Protein AF-A0A453PLJ1-F1 (afdb_monomer_lite)

Radius of gyration: 11.84 Å; chains: 1; bounding box: 30×23×27 Å

InterPro domains:
  IPR011989 Armadillo-like helical [G3DSA:1.25.10.10] (1-99)
  IPR016024 Armadillo-type fold [SSF48371] (5-94)

Organism: Aegilops tauschii subsp. strangulata (NCBI:txid200361)

Sequence (99 aa):
MSIVQVLTLRSPEHAARAVALGYGNLAIQTMQKFPSSALTQKQACLMIRNLVVRNPENRTILLNEGVEKLIRKAKAIHGSCKAAATDALRDLGLDNYNA

Secondary structure (DSSP, 8-state):
--HHHHHHTT-HHHHHHHHHTTHHHHHHHHHHH-TT-HHHHHHHHHHHHHHHTT-HHHHHHHHHTTHHHHHHHHHHH-GGGHHHHHHHHHHTT-TTTT-

Foldseek 3Di:
DDPLLVQLAVDQPSLVVCVVVCVLVVLVVQLVVCVPDLVSLQVSLSNLLSSQQPPLVSLVVNVVVVVLVSLVSSCVNHVSNVVSSLSNCVSSPPPVSND

Structure (mmCIF, N/CA/C/O backbone):
data_AF-A0A453PLJ1-F1
#
_entry.id   AF-A0A453PLJ1-F1
#
loop_
_atom_site.group_PDB
_atom_site.id
_atom_site.type_symbol
_atom_site.label_atom_id
_atom_site.label_alt_id
_atom_site.label_comp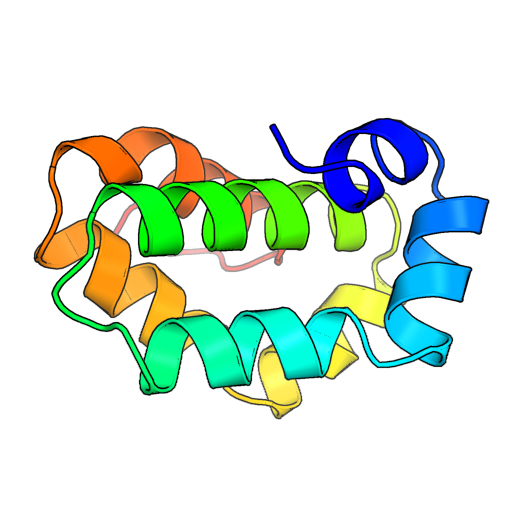_id
_atom_site.label_asym_id
_atom_site.label_entity_id
_atom_site.label_seq_id
_atom_site.pdbx_PDB_ins_code
_atom_site.Cartn_x
_atom_site.Cartn_y
_atom_site.Cartn_z
_atom_site.occupancy
_atom_site.B_iso_or_equiv
_atom_site.auth_seq_id
_atom_site.auth_comp_id
_atom_site.auth_asym_id
_atom_site.auth_atom_id
_atom_site.pdbx_PDB_model_num
ATOM 1 N N . MET A 1 1 ? 7.346 10.846 8.073 1.00 63.19 1 MET A N 1
ATOM 2 C CA . MET A 1 1 ? 7.717 10.033 6.900 1.00 63.19 1 MET A CA 1
ATOM 3 C C . MET A 1 1 ? 8.637 8.938 7.414 1.00 63.19 1 MET A C 1
ATOM 5 O O . MET A 1 1 ? 9.564 9.272 8.140 1.00 63.19 1 MET A O 1
ATOM 9 N N . SER A 1 2 ? 8.324 7.664 7.182 1.00 85.62 2 SER A N 1
ATOM 10 C CA . SER A 1 2 ? 9.159 6.534 7.609 1.00 85.62 2 SER A CA 1
ATOM 11 C C . SER A 1 2 ? 10.376 6.378 6.694 1.00 85.62 2 SER A C 1
ATOM 13 O O . SER A 1 2 ? 10.356 6.826 5.547 1.00 85.62 2 SER A O 1
ATOM 15 N N . ILE A 1 3 ? 11.423 5.701 7.175 1.00 94.25 3 ILE A N 1
ATOM 16 C CA . ILE A 1 3 ? 12.632 5.444 6.377 1.00 94.25 3 ILE A CA 1
ATOM 17 C C . ILE A 1 3 ? 12.314 4.694 5.073 1.00 94.25 3 ILE A C 1
ATOM 19 O O . ILE A 1 3 ? 12.845 5.026 4.020 1.00 94.25 3 ILE A O 1
ATOM 23 N N . VAL A 1 4 ? 11.359 3.759 5.107 1.00 94.00 4 VAL A N 1
ATOM 24 C CA . VAL A 1 4 ? 10.924 2.989 3.931 1.00 94.00 4 VAL A CA 1
ATOM 25 C C . VAL A 1 4 ? 10.303 3.897 2.873 1.00 94.00 4 VAL A C 1
ATOM 27 O O . VAL A 1 4 ? 10.580 3.742 1.688 1.00 94.00 4 VAL A O 1
ATOM 30 N N . GLN A 1 5 ? 9.496 4.882 3.276 1.00 95.25 5 GLN A N 1
ATOM 31 C CA . GLN A 1 5 ? 8.928 5.847 2.333 1.00 95.25 5 GLN A CA 1
ATOM 32 C C . GLN A 1 5 ? 10.014 6.681 1.656 1.00 95.25 5 GLN A C 1
ATOM 34 O O . GLN A 1 5 ? 9.890 6.954 0.468 1.00 95.25 5 GLN A O 1
ATOM 39 N N . VAL A 1 6 ? 11.066 7.062 2.389 1.00 96.94 6 VAL A N 1
ATOM 40 C CA . VAL A 1 6 ? 12.201 7.812 1.832 1.00 96.94 6 VAL A CA 1
ATOM 41 C C . VAL A 1 6 ? 12.953 6.956 0.814 1.00 96.94 6 VAL A C 1
ATOM 43 O O . VAL A 1 6 ? 13.167 7.403 -0.307 1.00 96.94 6 VAL A O 1
ATOM 46 N N . LEU A 1 7 ? 13.281 5.711 1.167 1.00 97.62 7 LEU A N 1
ATOM 47 C CA . LEU A 1 7 ? 14.015 4.793 0.289 1.00 97.62 7 LEU A CA 1
ATOM 48 C C . LEU A 1 7 ? 13.221 4.424 -0.974 1.00 97.62 7 LEU A C 1
ATOM 50 O O . LEU A 1 7 ? 13.789 4.273 -2.047 1.00 97.62 7 LEU A O 1
ATOM 54 N N . THR A 1 8 ? 11.901 4.293 -0.874 1.00 97.75 8 THR A N 1
ATOM 55 C CA . THR A 1 8 ? 11.047 3.894 -2.010 1.00 97.75 8 THR A CA 1
ATOM 56 C C . THR A 1 8 ? 10.589 5.073 -2.871 1.00 97.75 8 THR A C 1
ATOM 58 O O . THR A 1 8 ? 10.028 4.879 -3.952 1.00 97.75 8 THR A O 1
ATOM 61 N N . LEU A 1 9 ? 10.820 6.317 -2.442 1.00 97.31 9 LEU A N 1
ATOM 62 C CA . LEU A 1 9 ? 10.369 7.493 -3.177 1.00 97.31 9 LEU A CA 1
ATOM 63 C C . LEU A 1 9 ? 11.144 7.642 -4.489 1.00 97.31 9 LEU A C 1
ATOM 65 O O . LEU A 1 9 ? 12.335 7.930 -4.499 1.00 97.31 9 LEU A O 1
ATOM 69 N N . ARG A 1 10 ? 10.433 7.511 -5.616 1.00 96.50 10 ARG A N 1
ATOM 70 C CA . ARG A 1 10 ? 11.001 7.629 -6.974 1.00 96.50 10 ARG A CA 1
ATOM 71 C C . ARG A 1 10 ? 12.118 6.622 -7.285 1.00 96.50 10 ARG A C 1
ATOM 73 O O . ARG A 1 10 ? 12.830 6.817 -8.262 1.00 96.50 10 ARG A O 1
ATOM 80 N N . SER A 1 11 ? 12.198 5.524 -6.532 1.00 97.88 11 SER A N 1
ATOM 81 C CA . SER A 1 11 ? 13.125 4.418 -6.782 1.00 97.88 11 SER A CA 1
ATOM 82 C C . SER A 1 11 ? 12.343 3.120 -7.028 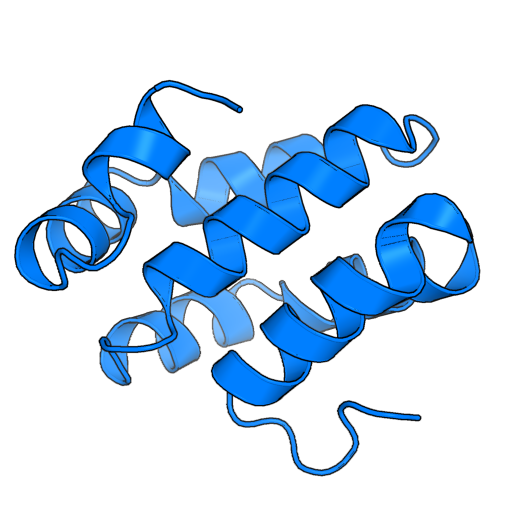1.00 97.88 11 SER A C 1
ATOM 84 O O . SER A 1 11 ? 11.961 2.452 -6.063 1.00 97.88 11 SER A O 1
ATOM 86 N N . PRO A 1 12 ? 12.060 2.755 -8.297 1.00 97.94 12 PRO A N 1
ATOM 87 C CA . PRO A 1 12 ? 11.316 1.533 -8.613 1.00 97.94 12 PRO A CA 1
ATOM 88 C C . PRO A 1 12 ? 12.055 0.263 -8.167 1.00 97.94 12 PRO A C 1
ATOM 90 O O . PRO A 1 12 ? 11.426 -0.713 -7.770 1.00 97.94 12 PRO A O 1
ATOM 93 N N . GLU A 1 13 ? 13.391 0.282 -8.160 1.00 98.44 13 GLU A N 1
ATOM 94 C CA . GLU A 1 13 ? 14.200 -0.843 -7.685 1.00 98.44 13 GLU A CA 1
ATOM 95 C C . GLU A 1 13 ? 14.047 -1.047 -6.168 1.00 98.44 13 GLU A C 1
ATOM 97 O O . GLU A 1 13 ? 13.889 -2.172 -5.693 1.00 98.44 13 GLU A O 1
ATOM 102 N N . HIS A 1 14 ? 14.053 0.039 -5.385 1.00 98.50 14 HIS A N 1
ATOM 103 C CA . HIS A 1 14 ? 13.824 -0.042 -3.940 1.00 98.50 14 HIS A CA 1
ATOM 104 C C . HIS A 1 14 ? 12.375 -0.405 -3.613 1.00 98.50 14 HIS A C 1
ATOM 106 O O . HIS A 1 14 ? 12.148 -1.161 -2.674 1.00 98.50 14 HIS A O 1
ATOM 112 N N . ALA A 1 15 ? 11.403 0.077 -4.390 1.00 98.44 15 ALA A N 1
ATOM 113 C CA . ALA A 1 15 ? 10.003 -0.310 -4.254 1.00 98.44 15 ALA A CA 1
ATOM 114 C C . ALA A 1 15 ? 9.787 -1.8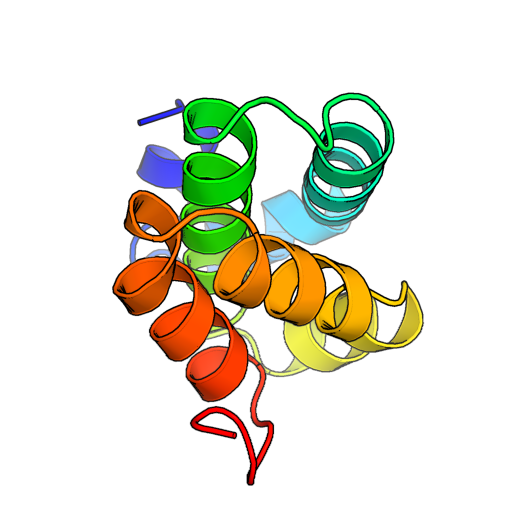11 -4.519 1.00 98.44 15 ALA A C 1
ATOM 116 O O . ALA A 1 15 ? 9.174 -2.487 -3.692 1.00 98.44 15 ALA A O 1
ATOM 117 N N . ALA A 1 16 ? 10.345 -2.352 -5.607 1.00 98.25 16 ALA A N 1
ATOM 118 C CA . ALA A 1 16 ? 10.306 -3.785 -5.904 1.00 98.25 16 ALA A CA 1
ATOM 119 C C . ALA A 1 16 ? 10.950 -4.618 -4.783 1.00 98.25 16 ALA A C 1
ATOM 121 O O . ALA A 1 16 ? 10.330 -5.548 -4.266 1.00 98.25 16 ALA A O 1
ATOM 122 N N . ARG A 1 17 ? 12.156 -4.238 -4.328 1.00 98.25 17 ARG A N 1
ATOM 123 C CA . ARG A 1 17 ? 12.819 -4.916 -3.201 1.00 98.25 17 ARG A CA 1
ATOM 124 C C . ARG A 1 17 ? 12.015 -4.823 -1.906 1.00 98.25 17 ARG A C 1
ATOM 126 O O . ARG A 1 17 ? 11.928 -5.805 -1.180 1.00 98.25 17 ARG A O 1
ATOM 133 N N . ALA A 1 18 ? 11.401 -3.680 -1.615 1.00 98.06 18 ALA A N 1
ATOM 134 C CA . ALA A 1 18 ? 10.591 -3.516 -0.415 1.00 98.06 18 ALA A CA 1
ATOM 135 C C . ALA A 1 18 ? 9.363 -4.444 -0.418 1.00 98.06 18 ALA A C 1
ATOM 137 O O . ALA A 1 18 ? 9.061 -5.054 0.606 1.00 98.06 18 ALA A O 1
ATOM 138 N N . VAL A 1 19 ? 8.679 -4.603 -1.556 1.00 98.06 19 VAL A N 1
ATOM 139 C CA . VAL A 1 19 ? 7.570 -5.566 -1.666 1.00 98.06 19 VAL A CA 1
ATOM 140 C C . VAL A 1 19 ? 8.069 -7.002 -1.511 1.00 98.06 19 VAL A C 1
ATOM 142 O O . VAL A 1 19 ? 7.495 -7.738 -0.716 1.00 98.06 19 VAL A O 1
ATOM 145 N N . ALA A 1 20 ? 9.180 -7.373 -2.157 1.00 97.31 20 ALA A N 1
ATOM 146 C CA . ALA A 1 20 ? 9.781 -8.704 -2.009 1.00 97.31 20 ALA A CA 1
ATOM 147 C C . ALA A 1 20 ? 10.200 -9.031 -0.559 1.00 97.31 20 ALA A C 1
ATOM 149 O O . ALA A 1 20 ? 10.171 -10.187 -0.150 1.00 97.31 20 ALA A O 1
ATOM 150 N N . LEU A 1 21 ? 10.559 -8.013 0.230 1.00 97.25 21 LEU A N 1
ATOM 151 C CA . LEU A 1 21 ? 10.890 -8.128 1.655 1.00 97.25 21 LEU A CA 1
ATOM 152 C C . LEU A 1 21 ? 9.661 -8.063 2.586 1.00 97.25 21 LEU A C 1
ATO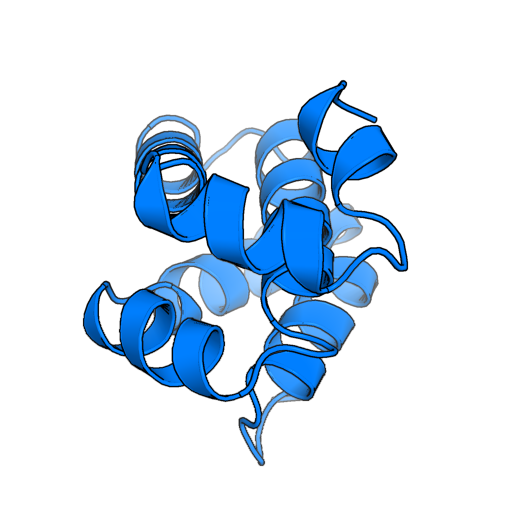M 154 O O . LEU A 1 21 ? 9.819 -8.073 3.805 1.00 97.25 21 LEU A O 1
ATOM 158 N N . GLY A 1 22 ? 8.442 -7.968 2.046 1.00 96.81 22 GLY A N 1
ATOM 159 C CA . GLY A 1 22 ? 7.201 -7.984 2.827 1.00 96.81 22 GLY A CA 1
ATOM 160 C C . GLY A 1 22 ? 6.767 -6.632 3.405 1.00 96.81 22 GLY A C 1
ATOM 161 O O . GLY A 1 22 ? 5.860 -6.578 4.239 1.00 96.81 22 GLY A O 1
ATOM 162 N N . TYR A 1 23 ? 7.349 -5.505 2.970 1.00 97.06 23 TYR A N 1
ATOM 163 C CA . TYR A 1 23 ? 6.906 -4.180 3.439 1.00 97.06 23 TYR A CA 1
ATOM 164 C C . TYR A 1 23 ? 5.475 -3.838 2.997 1.00 97.06 23 TYR A C 1
ATOM 166 O O . TYR A 1 23 ? 4.794 -3.066 3.676 1.00 97.06 23 TYR A O 1
ATOM 174 N N . GLY A 1 24 ? 4.999 -4.432 1.899 1.00 96.44 24 GLY A N 1
ATOM 175 C CA . GLY A 1 24 ? 3.598 -4.374 1.481 1.00 96.44 24 GLY A CA 1
ATOM 176 C C . GLY A 1 24 ? 2.655 -4.982 2.521 1.00 96.44 24 GLY A C 1
ATOM 177 O O . GLY A 1 24 ? 1.774 -4.294 3.044 1.00 96.44 24 GLY A O 1
ATOM 178 N N . ASN A 1 25 ? 2.922 -6.234 2.905 1.00 96.12 25 ASN A N 1
ATOM 179 C CA . ASN A 1 25 ? 2.190 -6.946 3.954 1.00 96.12 25 ASN A CA 1
ATOM 180 C C . ASN A 1 25 ? 2.244 -6.196 5.288 1.00 96.12 25 ASN A C 1
ATOM 182 O O . ASN A 1 25 ? 1.229 -6.073 5.975 1.00 96.12 25 ASN A O 1
ATOM 186 N N . LEU A 1 26 ? 3.410 -5.645 5.643 1.00 96.25 26 LEU A N 1
ATOM 187 C CA . LEU A 1 26 ? 3.567 -4.844 6.854 1.00 96.25 26 LEU A CA 1
ATOM 188 C C . LEU A 1 26 ? 2.651 -3.611 6.838 1.00 96.25 26 LEU A C 1
ATOM 190 O O . LEU A 1 26 ? 2.050 -3.291 7.865 1.00 96.25 26 LEU A O 1
ATOM 194 N N . ALA A 1 27 ? 2.500 -2.937 5.690 1.00 96.75 27 ALA A N 1
ATOM 195 C CA . ALA A 1 27 ? 1.566 -1.820 5.530 1.00 96.75 27 ALA A CA 1
ATOM 196 C C . ALA A 1 27 ? 0.130 -2.250 5.852 1.00 96.75 27 ALA A C 1
ATOM 198 O O . ALA A 1 27 ? -0.551 -1.613 6.656 1.00 96.75 27 ALA A O 1
ATOM 199 N N . ILE A 1 28 ? -0.299 -3.357 5.245 1.00 97.88 28 ILE A N 1
ATOM 200 C CA . ILE A 1 28 ? -1.647 -3.918 5.361 1.00 97.88 28 ILE A CA 1
ATOM 201 C C . ILE A 1 28 ? -1.941 -4.315 6.810 1.00 97.88 28 ILE A C 1
ATOM 203 O O . ILE A 1 28 ? -2.932 -3.863 7.386 1.00 97.88 28 ILE A O 1
ATOM 207 N N . GLN A 1 29 ? -1.044 -5.076 7.440 1.00 97.62 29 GLN A N 1
ATOM 208 C CA . GLN A 1 29 ? -1.176 -5.479 8.842 1.00 97.62 29 GLN A CA 1
ATOM 209 C C . GLN A 1 29 ? -1.211 -4.269 9.779 1.00 97.62 29 GLN A C 1
ATOM 211 O O . GLN A 1 29 ? -2.006 -4.217 10.717 1.00 97.62 29 GLN A O 1
ATOM 216 N N . THR A 1 30 ? -0.393 -3.252 9.504 1.00 96.62 30 THR A N 1
ATOM 217 C CA . THR A 1 30 ? -0.384 -2.006 10.276 1.00 96.62 30 THR A CA 1
ATOM 218 C C . THR A 1 30 ? -1.721 -1.268 10.153 1.00 96.62 30 THR A C 1
ATOM 220 O O . THR A 1 30 ? -2.263 -0.805 11.159 1.00 96.62 30 THR A O 1
ATOM 223 N N . MET A 1 31 ? -2.302 -1.197 8.949 1.00 98.38 31 MET A N 1
ATOM 224 C CA . MET A 1 31 ? -3.624 -0.596 8.741 1.00 98.38 31 MET A CA 1
ATOM 225 C C . MET A 1 31 ? -4.733 -1.360 9.471 1.00 98.38 31 MET A C 1
ATOM 227 O O . MET A 1 31 ? -5.631 -0.731 10.031 1.00 98.38 31 MET A O 1
ATOM 231 N N . GLN A 1 32 ? -4.666 -2.694 9.485 1.00 98.38 32 GLN A N 1
ATOM 232 C CA . GLN A 1 32 ? -5.619 -3.555 10.192 1.00 98.38 32 GLN A CA 1
ATOM 233 C C . GLN A 1 32 ? -5.502 -3.424 11.713 1.00 98.38 32 GLN A C 1
ATOM 235 O O . GLN A 1 32 ? -6.521 -3.353 12.395 1.00 98.38 32 GLN A O 1
ATOM 240 N N . LYS A 1 33 ? -4.274 -3.366 12.240 1.00 98.44 33 LYS A N 1
ATOM 241 C CA . LYS A 1 33 ? -4.002 -3.287 13.681 1.00 98.44 33 LYS A CA 1
ATOM 242 C C . LYS A 1 33 ? -4.334 -1.919 14.273 1.00 98.44 33 LYS A C 1
ATOM 244 O O . LYS A 1 33 ? -4.743 -1.837 15.427 1.00 98.44 33 LYS A O 1
ATOM 249 N N . PHE A 1 34 ? -4.187 -0.847 13.494 1.00 97.94 34 PHE A N 1
ATOM 250 C CA . PHE A 1 34 ? -4.393 0.527 13.963 1.00 97.94 34 PHE A CA 1
ATOM 251 C C . PHE A 1 34 ? -5.428 1.288 13.116 1.00 97.94 34 PHE A C 1
ATOM 253 O O . PHE A 1 34 ? -5.112 2.339 12.545 1.00 97.94 34 PHE A O 1
ATOM 260 N N . PRO A 1 35 ? -6.684 0.808 13.031 1.00 97.94 35 PRO A N 1
ATOM 261 C CA . PRO A 1 35 ? -7.699 1.390 12.154 1.00 97.94 35 PRO A CA 1
ATOM 262 C C . PRO A 1 35 ? -8.096 2.814 12.570 1.00 97.94 35 PRO A C 1
ATOM 264 O O . PRO A 1 35 ? -8.458 3.620 11.716 1.00 97.94 35 PRO A O 1
ATOM 267 N N . SER A 1 36 ? -7.991 3.144 13.860 1.00 97.38 36 SER A N 1
ATOM 268 C CA . SER A 1 36 ? -8.376 4.450 14.414 1.00 97.38 36 SER A CA 1
ATOM 269 C C . SER A 1 36 ? -7.268 5.509 14.350 1.00 97.38 36 SER A C 1
ATOM 271 O O . SER A 1 36 ? -7.537 6.682 14.584 1.00 97.38 36 SER A O 1
ATOM 273 N N . SER A 1 37 ? -6.023 5.135 14.028 1.00 98.12 37 SER A N 1
ATOM 274 C CA . SER A 1 37 ? -4.905 6.087 13.966 1.00 98.12 37 SER A CA 1
ATOM 275 C C . SER A 1 37 ? -4.827 6.752 12.593 1.00 98.12 37 SER A C 1
ATOM 277 O O . SER A 1 37 ? -4.245 6.203 11.655 1.00 98.12 37 SER A O 1
ATOM 279 N N . ALA A 1 38 ? -5.362 7.969 12.480 1.00 97.75 38 ALA A N 1
ATOM 280 C CA . ALA A 1 38 ? -5.325 8.748 11.241 1.00 97.75 38 ALA A CA 1
ATOM 281 C C . ALA A 1 38 ? -3.896 8.924 10.692 1.00 97.75 38 ALA A C 1
ATOM 283 O O . ALA A 1 38 ? -3.666 8.824 9.486 1.00 97.75 38 ALA A O 1
ATOM 284 N N . LEU A 1 39 ? -2.914 9.141 11.578 1.00 96.75 39 LEU A N 1
ATOM 285 C CA . LEU A 1 39 ? -1.508 9.258 11.191 1.00 96.75 39 LEU A CA 1
ATOM 286 C C . LEU A 1 39 ? -0.996 7.956 10.570 1.00 96.75 39 LEU A C 1
ATOM 288 O O . LEU A 1 39 ? -0.400 7.988 9.494 1.00 96.75 39 LEU A O 1
ATOM 292 N N . THR A 1 40 ? -1.254 6.818 11.216 1.00 97.00 40 THR A N 1
ATOM 293 C CA . THR A 1 40 ? -0.820 5.503 10.731 1.00 97.00 40 THR A CA 1
ATOM 294 C C . THR A 1 40 ? -1.442 5.181 9.375 1.00 97.00 40 THR A C 1
ATOM 296 O O . THR A 1 40 ? -0.727 4.798 8.450 1.00 97.00 40 THR A O 1
ATOM 299 N N . GLN A 1 41 ? -2.748 5.412 9.224 1.00 98.25 41 GLN A N 1
ATOM 300 C CA . GLN A 1 41 ? -3.459 5.193 7.963 1.00 98.25 41 GLN A CA 1
ATOM 301 C C . GLN A 1 41 ? -2.890 6.064 6.833 1.00 98.25 41 GLN A C 1
ATOM 303 O O . GLN A 1 41 ? -2.620 5.569 5.737 1.00 98.25 41 GLN A O 1
ATOM 308 N N . LYS A 1 42 ? -2.612 7.344 7.113 1.00 97.88 42 LYS A N 1
ATOM 309 C CA . LYS A 1 42 ? -2.006 8.263 6.142 1.00 97.88 42 LYS A CA 1
ATOM 310 C C . LYS A 1 42 ? -0.612 7.805 5.714 1.00 97.88 42 LYS A C 1
ATOM 312 O O . LYS A 1 42 ? -0.301 7.844 4.524 1.00 97.88 42 LYS A O 1
ATOM 317 N N . GLN A 1 43 ? 0.229 7.372 6.657 1.00 97.31 43 GLN A N 1
ATOM 318 C CA . GLN A 1 43 ? 1.571 6.880 6.328 1.00 97.31 43 GLN A CA 1
ATOM 319 C C . GLN A 1 43 ? 1.521 5.587 5.510 1.00 97.31 43 GLN A C 1
ATOM 321 O O . GLN A 1 43 ? 2.287 5.454 4.556 1.00 97.31 43 GLN A O 1
ATOM 326 N N . ALA A 1 44 ? 0.593 4.677 5.815 1.00 97.69 44 ALA A N 1
ATOM 327 C CA . ALA A 1 44 ? 0.399 3.471 5.019 1.00 97.69 44 ALA A CA 1
ATOM 328 C C . ALA A 1 44 ? -0.006 3.809 3.576 1.00 97.69 44 ALA A C 1
ATOM 330 O O . ALA A 1 44 ? 0.641 3.331 2.649 1.00 97.69 44 ALA A O 1
ATOM 331 N N . CYS A 1 45 ? -0.975 4.714 3.373 1.00 98.19 45 CYS A N 1
ATOM 332 C CA . CYS A 1 45 ? -1.379 5.159 2.031 1.00 98.19 45 CYS A CA 1
ATOM 333 C C . CYS A 1 45 ? -0.195 5.733 1.234 1.00 98.19 45 CYS A C 1
ATOM 335 O O . CYS A 1 45 ? 0.019 5.371 0.082 1.00 98.19 45 CYS A O 1
ATOM 337 N N . LEU A 1 46 ? 0.613 6.593 1.862 1.00 97.81 46 LEU A N 1
ATOM 338 C CA . LEU A 1 46 ? 1.806 7.174 1.236 1.00 97.81 46 LEU A CA 1
ATOM 339 C C . LEU A 1 46 ? 2.877 6.122 0.905 1.00 97.81 46 LEU A C 1
ATOM 341 O O . LEU A 1 46 ? 3.531 6.225 -0.129 1.00 97.81 46 LEU A O 1
ATOM 345 N N . MET A 1 47 ? 3.063 5.115 1.764 1.00 97.69 47 MET A N 1
ATOM 346 C CA . MET A 1 47 ? 4.002 4.027 1.491 1.00 97.69 47 MET A CA 1
ATOM 347 C C . MET A 1 47 ? 3.513 3.170 0.324 1.00 97.69 47 MET A C 1
ATOM 349 O O . MET A 1 47 ? 4.263 2.972 -0.623 1.00 97.69 47 MET A O 1
ATOM 353 N N . ILE A 1 48 ? 2.249 2.738 0.348 1.00 98.12 48 ILE A N 1
ATOM 354 C CA . ILE A 1 48 ? 1.641 1.934 -0.721 1.00 98.12 48 ILE A CA 1
ATOM 355 C C . ILE A 1 48 ? 1.755 2.660 -2.062 1.00 98.12 48 ILE A C 1
ATOM 357 O O . ILE A 1 48 ? 2.215 2.066 -3.029 1.00 98.12 48 ILE A O 1
ATOM 361 N N . ARG A 1 49 ? 1.448 3.962 -2.102 1.00 98.00 49 ARG A N 1
ATOM 362 C CA . ARG A 1 49 ? 1.626 4.803 -3.291 1.00 98.00 49 ARG A CA 1
ATOM 363 C C . ARG A 1 49 ? 3.046 4.709 -3.865 1.00 98.00 49 ARG A C 1
ATOM 365 O O . ARG A 1 49 ? 3.209 4.472 -5.060 1.00 98.00 49 ARG A O 1
ATOM 372 N N . ASN A 1 50 ? 4.071 4.870 -3.025 1.00 98.25 50 ASN A N 1
ATOM 373 C CA . ASN A 1 50 ? 5.465 4.775 -3.469 1.00 98.25 50 ASN A CA 1
ATOM 374 C C . ASN A 1 50 ? 5.804 3.380 -4.007 1.00 98.25 50 ASN A C 1
ATOM 376 O O . ASN A 1 50 ? 6.524 3.281 -4.997 1.00 98.25 50 ASN A O 1
ATOM 380 N N . LEU A 1 51 ? 5.268 2.326 -3.382 1.00 98.25 51 LEU A N 1
ATOM 381 C CA . LEU A 1 51 ? 5.523 0.941 -3.777 1.00 98.25 51 LEU A CA 1
ATOM 382 C C . LEU A 1 51 ? 4.944 0.586 -5.152 1.00 98.25 51 LEU A C 1
ATOM 384 O O . LEU A 1 51 ? 5.481 -0.301 -5.804 1.00 98.25 51 LEU A O 1
ATOM 388 N N . VAL A 1 52 ? 3.869 1.244 -5.597 1.00 98.31 52 VAL A N 1
ATOM 389 C CA . VAL A 1 52 ? 3.108 0.809 -6.787 1.00 98.31 52 VAL A CA 1
ATOM 390 C C . VAL A 1 52 ? 3.176 1.758 -7.983 1.00 98.31 52 VAL A C 1
ATOM 392 O O . VAL A 1 52 ? 2.948 1.336 -9.118 1.00 98.31 52 VAL A O 1
ATOM 395 N N . VAL A 1 53 ? 3.500 3.040 -7.770 1.00 97.81 53 VAL A N 1
ATOM 396 C CA . VAL A 1 53 ? 3.407 4.075 -8.818 1.00 97.81 53 VAL A CA 1
ATOM 397 C C . VAL A 1 53 ? 4.263 3.772 -10.056 1.00 97.81 53 VAL A C 1
ATOM 399 O O . VAL A 1 53 ? 3.844 4.067 -11.172 1.00 97.81 53 VAL A O 1
ATOM 402 N N . ARG A 1 54 ? 5.435 3.146 -9.883 1.00 97.25 54 ARG A N 1
ATOM 403 C CA . ARG A 1 54 ? 6.367 2.773 -10.967 1.00 97.25 54 ARG A CA 1
ATOM 404 C C . ARG A 1 54 ? 6.622 1.262 -11.064 1.00 97.25 54 ARG A C 1
ATOM 406 O O . ARG A 1 54 ? 7.570 0.860 -11.726 1.00 97.25 54 ARG A O 1
ATOM 413 N N . ASN A 1 55 ? 5.785 0.450 -10.418 1.00 97.69 55 ASN A N 1
ATOM 414 C CA . ASN A 1 55 ? 5.915 -1.008 -10.364 1.00 97.69 55 ASN A CA 1
ATOM 415 C C .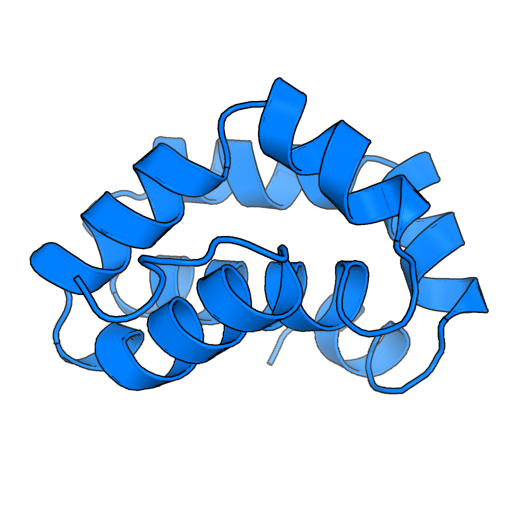 ASN A 1 55 ? 4.531 -1.647 -10.548 1.00 97.69 55 ASN A C 1
ATOM 417 O O . ASN A 1 55 ? 3.843 -1.923 -9.559 1.00 97.69 55 ASN A O 1
ATOM 421 N N . PRO A 1 56 ? 4.065 -1.825 -11.797 1.00 96.31 56 PRO A N 1
ATOM 422 C CA . PRO A 1 56 ? 2.775 -2.447 -12.083 1.00 96.31 56 PRO A CA 1
ATOM 423 C C . PRO A 1 56 ? 2.606 -3.830 -11.442 1.00 96.31 56 PRO A C 1
ATOM 425 O O . PRO A 1 56 ? 1.529 -4.146 -10.947 1.00 96.31 56 PRO A O 1
ATOM 428 N N . GLU A 1 57 ? 3.678 -4.614 -11.371 1.00 96.19 57 GLU A N 1
ATOM 429 C CA . GLU A 1 57 ? 3.735 -5.924 -10.722 1.00 96.19 57 GLU A CA 1
ATOM 430 C C . GLU A 1 57 ? 3.372 -5.863 -9.229 1.00 96.19 57 GLU A C 1
ATOM 432 O O . GLU A 1 57 ? 2.642 -6.719 -8.724 1.00 96.19 57 GLU A O 1
ATOM 437 N N . ASN A 1 58 ? 3.780 -4.796 -8.533 1.00 98.25 58 ASN A N 1
ATOM 438 C CA . ASN A 1 58 ? 3.459 -4.603 -7.120 1.00 98.25 58 ASN A CA 1
ATOM 439 C C . ASN A 1 58 ? 1.968 -4.318 -6.904 1.00 98.25 58 ASN A C 1
ATOM 441 O O . ASN A 1 58 ? 1.439 -4.618 -5.834 1.00 98.25 58 ASN A O 1
ATOM 445 N N . ARG A 1 59 ? 1.267 -3.761 -7.903 1.00 97.69 59 ARG A N 1
ATOM 446 C CA . ARG A 1 59 ? -0.180 -3.500 -7.812 1.00 97.69 59 ARG A CA 1
ATOM 447 C C . ARG A 1 59 ? -0.932 -4.806 -7.634 1.00 97.69 59 ARG A C 1
ATOM 449 O O . ARG A 1 59 ? -1.701 -4.929 -6.689 1.00 97.69 59 ARG A O 1
ATOM 456 N N . THR A 1 60 ? -0.664 -5.785 -8.498 1.00 96.62 60 THR A N 1
ATOM 457 C CA . THR A 1 60 ? -1.317 -7.098 -8.457 1.00 96.62 60 THR A CA 1
ATOM 458 C C . THR A 1 60 ? -1.095 -7.783 -7.112 1.00 96.62 60 THR A C 1
ATOM 460 O O . THR A 1 60 ? -2.052 -8.278 -6.523 1.00 96.62 60 THR A O 1
ATOM 463 N N . ILE A 1 61 ? 0.135 -7.743 -6.587 1.00 97.44 61 ILE A N 1
ATOM 464 C CA . ILE A 1 61 ? 0.472 -8.325 -5.280 1.00 97.44 61 ILE A CA 1
ATOM 465 C C . ILE A 1 61 ? -0.373 -7.682 -4.171 1.00 97.44 61 ILE A C 1
ATOM 467 O O . ILE A 1 61 ? -1.109 -8.375 -3.474 1.00 97.44 61 ILE A O 1
ATOM 471 N N . LEU A 1 62 ? -0.332 -6.353 -4.036 1.00 97.94 62 LEU A N 1
ATOM 472 C CA . LEU A 1 62 ? -1.023 -5.672 -2.935 1.00 97.94 62 LEU A CA 1
ATOM 473 C C . LEU A 1 62 ? -2.552 -5.700 -3.072 1.00 97.94 62 LEU A C 1
ATOM 475 O O . LEU A 1 62 ? -3.261 -5.739 -2.063 1.00 97.94 62 LEU A O 1
ATOM 479 N N . LEU A 1 63 ? -3.080 -5.684 -4.299 1.00 98.06 63 LEU A N 1
ATOM 480 C CA . LEU A 1 63 ? -4.516 -5.824 -4.550 1.00 98.06 63 LEU A CA 1
ATOM 481 C C . LEU A 1 63 ? -5.019 -7.211 -4.144 1.00 98.06 63 LEU A C 1
ATOM 483 O O . LEU A 1 63 ? -6.033 -7.293 -3.451 1.00 98.06 63 LEU A O 1
ATOM 487 N N . ASN A 1 64 ? -4.284 -8.275 -4.484 1.00 96.81 64 ASN A N 1
ATOM 488 C CA . ASN A 1 64 ? -4.614 -9.640 -4.065 1.00 96.81 64 ASN A CA 1
ATOM 489 C C . ASN A 1 64 ? -4.605 -9.798 -2.536 1.00 96.81 64 ASN A C 1
ATOM 491 O O . ASN A 1 64 ? -5.363 -10.593 -1.988 1.00 96.81 64 ASN A O 1
ATOM 495 N N . GLU A 1 65 ? -3.803 -8.997 -1.833 1.00 95.62 65 GLU A N 1
ATOM 496 C CA . GLU A 1 65 ? -3.768 -8.946 -0.367 1.00 95.62 65 GLU A CA 1
ATOM 497 C C . GLU A 1 65 ? -4.859 -8.050 0.258 1.00 95.62 65 GLU A C 1
ATOM 499 O O . GLU A 1 65 ? -4.928 -7.889 1.478 1.00 95.62 65 GLU A O 1
ATOM 504 N N . GLY A 1 66 ? -5.745 -7.467 -0.555 1.00 96.19 66 GLY A N 1
ATOM 505 C CA . GLY A 1 66 ? -6.912 -6.720 -0.086 1.00 96.19 66 GLY A CA 1
ATOM 506 C C . GLY A 1 66 ? -6.628 -5.274 0.332 1.00 96.19 66 GLY A C 1
ATOM 507 O O . GLY A 1 66 ? -7.425 -4.681 1.070 1.00 96.19 66 GLY A O 1
ATOM 508 N N . VAL A 1 67 ? -5.525 -4.678 -0.142 1.00 98.31 67 VAL A N 1
ATOM 509 C CA . VAL A 1 67 ? -5.128 -3.303 0.214 1.00 98.31 67 VAL A CA 1
ATOM 510 C C . VAL A 1 67 ? -6.201 -2.259 -0.127 1.00 98.31 67 VAL A C 1
ATOM 512 O O . VAL A 1 67 ? -6.383 -1.287 0.609 1.00 98.31 67 VAL A O 1
ATOM 515 N N . GLU A 1 68 ? -6.964 -2.473 -1.204 1.00 98.31 68 GLU A N 1
ATOM 516 C CA . GLU A 1 68 ? -7.992 -1.541 -1.676 1.00 98.31 68 GLU A CA 1
ATOM 517 C C . GLU A 1 68 ? -9.031 -1.240 -0.590 1.00 98.31 68 GLU A C 1
ATOM 519 O O . GLU A 1 68 ? -9.296 -0.075 -0.275 1.00 98.31 68 GLU A O 1
ATOM 524 N N . LYS A 1 69 ? -9.599 -2.287 0.023 1.00 98.19 69 LYS A N 1
ATOM 525 C CA . LYS A 1 69 ? -10.650 -2.146 1.041 1.00 98.19 69 LYS A CA 1
ATOM 526 C C . LYS A 1 69 ? -10.153 -1.339 2.240 1.00 98.19 69 LYS A C 1
ATOM 528 O O . LYS A 1 69 ? -10.909 -0.555 2.817 1.00 98.19 69 LYS A O 1
ATOM 533 N N . LEU A 1 70 ? -8.881 -1.503 2.600 1.00 98.56 70 LEU A N 1
ATOM 534 C CA . LEU A 1 70 ? -8.255 -0.779 3.702 1.00 98.56 70 LEU A CA 1
ATOM 535 C C . LEU A 1 70 ? -8.048 0.697 3.360 1.00 98.56 70 LEU A C 1
ATOM 537 O O . LEU A 1 70 ? -8.393 1.554 4.173 1.00 98.56 70 LEU A O 1
ATOM 541 N N . ILE A 1 71 ? -7.560 1.011 2.157 1.00 98.56 71 ILE A N 1
ATOM 542 C CA . ILE A 1 71 ? -7.368 2.403 1.724 1.00 98.56 71 ILE A CA 1
ATOM 543 C C . ILE A 1 71 ? -8.713 3.128 1.611 1.00 98.56 71 ILE A C 1
ATOM 545 O O . ILE A 1 71 ? -8.838 4.258 2.086 1.00 98.56 71 ILE A O 1
ATOM 549 N N . ARG A 1 72 ? -9.748 2.482 1.057 1.00 98.50 72 ARG A N 1
ATOM 550 C CA . ARG A 1 72 ? -11.100 3.065 0.998 1.00 98.50 72 ARG A CA 1
ATOM 551 C C . ARG A 1 72 ? -11.664 3.330 2.391 1.00 98.50 72 ARG A C 1
ATOM 553 O O . ARG A 1 72 ? -12.192 4.411 2.645 1.00 98.50 72 ARG A O 1
ATOM 560 N N . LYS A 1 73 ? -11.488 2.391 3.325 1.00 98.19 73 LYS A N 1
ATOM 561 C CA . LYS A 1 73 ? -11.886 2.578 4.726 1.00 98.19 73 LYS A CA 1
ATOM 562 C C . LYS A 1 73 ? -11.131 3.742 5.379 1.00 98.19 73 LYS A C 1
ATOM 564 O O . LYS A 1 73 ? -11.754 4.574 6.033 1.00 98.19 73 LYS A O 1
ATOM 569 N N . ALA A 1 74 ? -9.820 3.845 5.168 1.00 98.31 74 ALA A N 1
ATOM 570 C CA . ALA A 1 74 ? -9.015 4.960 5.661 1.00 98.31 74 ALA A CA 1
ATOM 571 C C . ALA A 1 74 ? -9.482 6.312 5.098 1.00 98.31 74 ALA A C 1
ATOM 573 O O . ALA A 1 74 ? -9.623 7.269 5.857 1.00 98.31 74 ALA A O 1
ATOM 574 N N . LYS A 1 75 ? -9.769 6.375 3.790 1.00 98.12 75 LYS A N 1
ATOM 575 C CA . LYS A 1 75 ? -10.305 7.557 3.094 1.00 98.12 75 LYS A CA 1
ATOM 576 C C . LYS A 1 75 ? -11.635 8.023 3.691 1.00 98.12 75 LYS A C 1
ATOM 578 O O . LYS A 1 75 ? -11.830 9.225 3.845 1.00 98.12 75 LYS A O 1
ATOM 583 N N . ALA A 1 76 ? -12.526 7.084 4.019 1.00 97.62 76 ALA A N 1
ATOM 584 C CA . ALA A 1 76 ? -13.854 7.374 4.555 1.00 97.62 76 ALA A CA 1
ATOM 585 C C . ALA A 1 76 ? -13.827 7.820 6.026 1.00 97.62 76 ALA A C 1
ATOM 587 O O . ALA A 1 76 ? -14.546 8.740 6.400 1.00 97.62 76 ALA A O 1
ATOM 588 N N . ILE A 1 77 ? -13.001 7.178 6.859 1.00 97.56 77 ILE A N 1
ATOM 589 C CA . ILE A 1 77 ? -12.960 7.452 8.305 1.00 97.56 77 ILE A CA 1
ATOM 590 C C . ILE A 1 77 ? -12.119 8.697 8.614 1.00 97.56 77 ILE A C 1
ATOM 592 O O . ILE A 1 77 ? -12.479 9.493 9.478 1.00 97.56 77 ILE A O 1
ATOM 596 N N . HIS A 1 78 ? -10.990 8.875 7.924 1.00 97.75 78 HIS A N 1
ATOM 597 C CA . HIS A 1 78 ? -9.985 9.873 8.285 1.00 97.75 78 HIS A CA 1
ATOM 598 C C . HIS A 1 78 ? -9.865 10.942 7.204 1.00 97.75 78 HIS A C 1
ATOM 600 O O . HIS A 1 78 ? -9.172 10.752 6.204 1.00 97.75 78 HIS A O 1
ATOM 606 N N . GLY A 1 79 ? -10.454 12.119 7.433 1.00 96.44 79 GLY A N 1
ATOM 607 C CA . GLY A 1 79 ? -10.387 13.235 6.477 1.00 96.44 79 GLY A CA 1
ATOM 608 C C . GLY A 1 79 ? -8.952 13.624 6.080 1.00 96.44 79 GLY A C 1
ATOM 609 O O . GLY A 1 79 ? -8.687 13.949 4.923 1.00 96.44 79 GLY A O 1
ATOM 610 N N . SER A 1 80 ? -7.990 13.485 6.999 1.00 96.56 80 SER A N 1
ATOM 611 C CA . SER A 1 80 ? -6.562 13.745 6.751 1.00 96.56 80 SER A CA 1
ATOM 612 C C . SER A 1 80 ? -5.892 12.753 5.786 1.00 96.56 80 SER A C 1
ATOM 614 O O . SER A 1 80 ? -4.802 13.039 5.277 1.00 96.56 80 SER A O 1
ATOM 616 N N . CYS A 1 81 ? -6.529 11.608 5.518 1.00 97.31 81 CYS A N 1
ATOM 617 C CA . CYS A 1 81 ? -6.070 10.599 4.568 1.00 97.31 81 CYS A CA 1
ATOM 618 C C . CYS A 1 81 ? -6.567 10.852 3.144 1.00 97.31 81 CYS A C 1
ATOM 620 O O . CYS A 1 81 ? -5.986 10.282 2.228 1.00 97.31 81 CYS A O 1
ATOM 622 N N . LYS A 1 82 ? -7.587 11.698 2.928 1.00 97.44 82 LYS A N 1
ATOM 623 C CA . LYS A 1 82 ? -8.308 11.807 1.646 1.00 97.44 82 LYS A CA 1
ATOM 624 C C . LYS A 1 82 ? -7.379 11.931 0.433 1.00 97.44 82 LYS A C 1
ATOM 626 O O . LYS A 1 82 ? -7.466 11.113 -0.472 1.00 97.44 82 LYS A O 1
ATOM 631 N N . ALA A 1 83 ? -6.442 12.882 0.454 1.00 97.94 83 ALA A N 1
ATOM 632 C CA . ALA A 1 83 ? -5.493 13.078 -0.645 1.00 97.94 83 ALA A CA 1
ATOM 633 C C . ALA A 1 83 ? -4.550 11.875 -0.839 1.00 97.94 83 ALA A C 1
ATOM 635 O O . ALA A 1 83 ? -4.429 11.355 -1.944 1.00 97.94 83 ALA A O 1
ATOM 636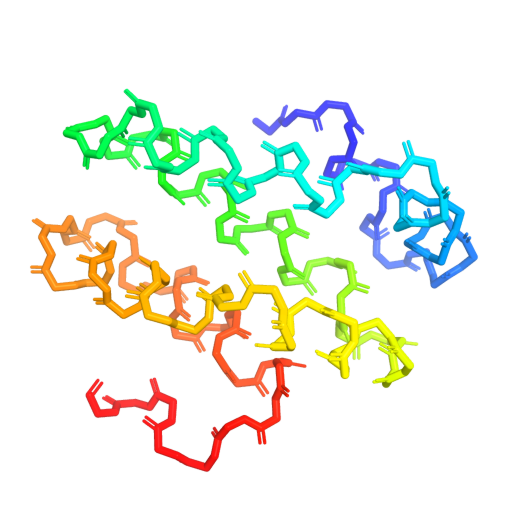 N N . ALA A 1 84 ? -3.928 11.391 0.242 1.00 97.75 84 ALA A N 1
ATOM 637 C CA . ALA A 1 84 ? -2.985 10.273 0.177 1.00 97.75 84 ALA A CA 1
ATOM 638 C C . ALA A 1 84 ? -3.656 8.959 -0.258 1.00 97.75 84 ALA A C 1
ATOM 640 O O . ALA A 1 84 ? -3.063 8.183 -1.000 1.00 97.75 84 ALA A O 1
ATOM 641 N N . ALA A 1 85 ? -4.885 8.717 0.196 1.00 98.38 85 ALA A N 1
ATOM 642 C CA . ALA A 1 85 ? -5.672 7.546 -0.157 1.00 98.38 85 ALA A CA 1
ATOM 643 C C . ALA A 1 85 ? -6.139 7.606 -1.616 1.00 98.38 85 ALA A C 1
ATOM 645 O O . ALA A 1 85 ? -6.001 6.623 -2.334 1.00 98.38 85 ALA A O 1
ATOM 646 N N . THR A 1 86 ? -6.629 8.762 -2.075 1.00 98.56 86 THR A N 1
ATOM 647 C CA . THR A 1 86 ? -6.976 8.984 -3.486 1.00 98.56 86 THR A CA 1
ATOM 648 C C . THR A 1 86 ? -5.775 8.744 -4.402 1.00 98.56 86 THR A C 1
ATOM 650 O O . THR A 1 86 ? -5.902 8.015 -5.383 1.00 98.56 86 THR A O 1
ATOM 653 N N . ASP A 1 87 ? -4.605 9.298 -4.068 1.00 98.25 87 ASP A N 1
ATOM 654 C CA . ASP A 1 87 ? -3.379 9.079 -4.842 1.00 98.25 87 ASP A CA 1
ATOM 655 C C . ASP A 1 87 ? -2.968 7.600 -4.861 1.00 98.25 87 ASP A C 1
ATOM 657 O O . ASP A 1 87 ? -2.595 7.085 -5.910 1.00 98.25 87 ASP A O 1
ATOM 661 N N . ALA A 1 88 ? -3.056 6.905 -3.722 1.00 98.38 88 ALA A N 1
ATOM 662 C CA . ALA A 1 88 ? -2.726 5.484 -3.642 1.00 98.38 88 ALA A CA 1
ATOM 663 C C . ALA A 1 88 ? -3.680 4.620 -4.483 1.00 98.38 88 ALA A C 1
ATOM 665 O O . ALA A 1 88 ? -3.216 3.748 -5.209 1.00 98.38 88 ALA A O 1
ATOM 666 N N . LEU A 1 89 ? -4.994 4.875 -4.430 1.00 98.75 89 LEU A N 1
ATOM 667 C CA . LEU A 1 89 ? -5.988 4.154 -5.238 1.00 98.75 89 LEU A CA 1
ATOM 668 C C . LEU A 1 89 ? -5.778 4.391 -6.742 1.00 98.75 89 LEU A C 1
ATOM 670 O O . LEU A 1 89 ? -5.866 3.445 -7.521 1.00 98.75 89 LEU A O 1
ATOM 674 N N . ARG A 1 90 ? -5.450 5.627 -7.146 1.00 98.44 90 ARG A N 1
ATOM 675 C CA . ARG A 1 90 ? -5.095 5.946 -8.538 1.00 98.44 90 ARG A CA 1
ATOM 676 C C . ARG A 1 90 ? -3.849 5.178 -8.971 1.00 98.44 90 ARG A C 1
ATOM 678 O O . ARG A 1 90 ? -3.852 4.544 -10.019 1.00 98.44 90 ARG A O 1
ATOM 685 N N . ASP A 1 91 ? -2.789 5.227 -8.166 1.00 98.25 91 ASP A N 1
ATOM 686 C CA . ASP A 1 91 ? -1.499 4.620 -8.510 1.00 98.25 91 ASP A CA 1
ATOM 687 C C . ASP A 1 91 ? -1.555 3.073 -8.450 1.00 98.25 91 ASP A C 1
ATOM 689 O O . ASP A 1 91 ? -0.748 2.405 -9.099 1.00 98.25 91 ASP A O 1
ATOM 693 N N . LEU A 1 92 ? -2.541 2.500 -7.741 1.00 98.12 92 LEU A N 1
ATOM 694 C CA . LEU A 1 92 ? -2.917 1.078 -7.797 1.00 98.12 92 LEU A CA 1
ATOM 695 C C . LEU A 1 92 ? -3.630 0.681 -9.102 1.00 98.12 92 LEU A C 1
ATOM 697 O O . LEU A 1 92 ? -3.707 -0.508 -9.397 1.00 98.12 92 LEU A O 1
ATOM 701 N N . GLY A 1 93 ? -4.110 1.644 -9.894 1.00 97.38 93 GLY A N 1
ATOM 702 C CA . GLY A 1 93 ? -4.794 1.398 -11.167 1.00 97.38 93 GLY A CA 1
ATOM 703 C C . GLY A 1 93 ? -6.294 1.126 -11.045 1.00 97.38 93 GLY A C 1
ATOM 704 O O . GLY A 1 93 ? -6.848 0.447 -11.901 1.00 97.38 93 GLY A O 1
ATOM 705 N N . LEU A 1 94 ? -6.953 1.615 -9.990 1.00 97.50 94 LEU A N 1
ATOM 706 C CA . LEU A 1 94 ? -8.401 1.462 -9.814 1.00 97.50 94 LEU A CA 1
ATOM 707 C C . LEU A 1 94 ? -9.148 2.605 -10.506 1.00 97.50 94 LEU A C 1
ATOM 709 O O . LEU A 1 94 ? -8.943 3.757 -10.140 1.00 97.50 94 LEU A O 1
ATOM 713 N N . ASP A 1 95 ? -10.064 2.316 -11.430 1.00 94.06 95 ASP A N 1
ATOM 714 C CA . ASP A 1 95 ? -10.782 3.354 -12.195 1.00 94.06 95 ASP A CA 1
ATOM 715 C C . ASP A 1 95 ? -11.679 4.243 -11.316 1.00 94.06 95 ASP A C 1
ATOM 717 O O . ASP A 1 95 ? -11.767 5.458 -11.486 1.00 94.06 95 ASP A O 1
ATOM 721 N N . ASN A 1 96 ? -12.304 3.657 -10.297 1.00 94.50 96 ASN A N 1
ATOM 722 C CA . ASN A 1 96 ? -13.170 4.340 -9.334 1.00 94.50 96 ASN A CA 1
ATOM 723 C C . ASN A 1 96 ? -12.399 4.823 -8.086 1.00 94.50 96 ASN A C 1
ATOM 725 O O . ASN A 1 96 ? -12.924 4.820 -6.967 1.00 94.50 96 ASN A O 1
ATOM 729 N N . TYR A 1 97 ? -11.137 5.228 -8.247 1.00 94.81 97 TYR A N 1
ATOM 730 C CA . TYR A 1 97 ? -10.276 5.688 -7.148 1.00 94.81 97 TYR A CA 1
ATOM 731 C C . TYR A 1 97 ? -10.839 6.907 -6.390 1.00 94.81 97 TYR A C 1
ATOM 733 O O . TYR A 1 97 ? -10.582 7.105 -5.195 1.00 94.81 97 TYR A O 1
ATOM 741 N N . ASN A 1 98 ? -11.640 7.727 -7.072 1.00 91.56 98 ASN A N 1
ATOM 742 C CA . ASN A 1 98 ? -12.256 8.921 -6.502 1.00 91.56 98 ASN A CA 1
ATOM 743 C C . ASN A 1 98 ? -13.609 8.688 -5.826 1.00 91.56 98 ASN A C 1
ATOM 745 O O . ASN A 1 98 ? -14.021 9.579 -5.082 1.00 91.56 98 ASN A O 1
ATOM 749 N N . ALA A 1 99 ? -14.219 7.511 -6.000 1.00 85.25 99 ALA A N 1
ATOM 750 C CA . ALA A 1 99 ? -15.470 7.135 -5.341 1.00 85.25 99 ALA A CA 1
ATOM 751 C C . ALA A 1 99 ? -15.378 7.164 -3.807 1.00 85.25 99 ALA A C 1
ATOM 753 O O . ALA A 1 99 ? -14.259 6.971 -3.257 1.00 85.25 99 ALA A O 1
#

pLDDT: mean 96.82, std 3.97, range [63.19, 98.75]